Protein AF-A0A6P2RAQ9-F1 (afdb_monomer)

pLDDT: mean 83.26, std 13.33, range [35.56, 97.94]

Nearest PDB structures (foldseek):
  2dg8-assembly1_D  TM=6.621E-01  e=4.159E-03  Streptomyces coelicolor A3(2)
  1zk8-assembly1_B  TM=6.047E-01  e=2.134E-02  Bacillus cereus ATCC 14579
  3ppb-assembly1_B  TM=6.160E-01  e=4.592E-02  Shewanella loihica PV-4
  6en8-assembly1_E  TM=5.238E-01  e=8.950E-03  Sulfolobus acidocaldarius DSM 639
  3qkx-assembly1_B  TM=5.321E-01  e=1.920E-01  Haemophilus influenzae

InterPro domains:
  IPR001647 DNA-binding HTH domain, TetR-type [PF00440] (2-38)
  IPR001647 DNA-binding HTH domain, TetR-type [PS50977] (1-47)
  IPR009057 Homedomain-like superfamily [SSF46689] (2-60)

Solvent-accessible surface area (backbone atoms only — not comparable to full-atom values): 9852 Å² total; per-residue (Å²): 96,93,89,68,37,62,93,66,58,44,73,68,54,52,23,66,74,70,75,46,54,69,69,64,50,39,71,76,28,83,42,73,52,52,46,52,40,54,54,49,50,55,51,49,49,56,50,50,55,54,49,38,73,64,40,53,70,70,28,47,52,59,56,43,55,49,43,52,44,55,52,45,64,79,44,38,69,64,53,50,48,49,54,53,46,41,74,77,32,67,69,48,34,52,54,40,54,52,47,33,76,75,36,76,82,55,42,66,68,65,82,69,42,54,62,33,47,52,68,33,24,83,50,37,63,61,50,52,50,51,51,54,53,52,46,54,52,44,59,56,47,68,75,75,55,93,58,82,60,52,59,56,54,52,49,54,52,51,45,52,55,49,44,55,52,32,71,75,35,58,56,79,88,124

Structure (mmCIF, N/CA/C/O backbone):
data_AF-A0A6P2RAQ9-F1
#
_entry.id   AF-A0A6P2RAQ9-F1
#
loop_
_atom_site.group_PDB
_atom_site.id
_atom_site.type_symbol
_atom_site.label_atom_id
_atom_sit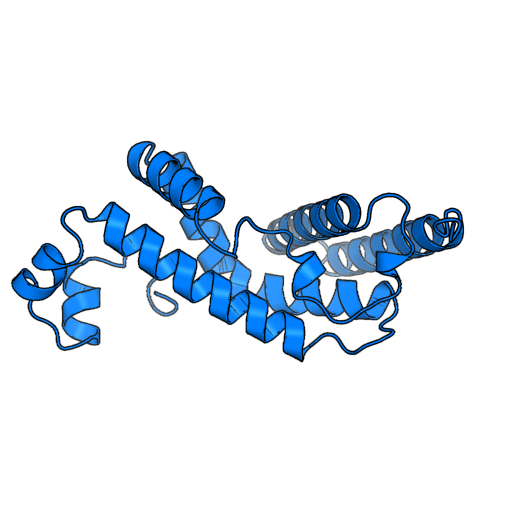e.label_alt_id
_atom_site.label_comp_id
_atom_site.label_asym_id
_atom_site.label_entity_id
_atom_site.label_seq_id
_atom_site.pdbx_PDB_ins_code
_atom_site.Cartn_x
_atom_site.Cartn_y
_atom_site.Cartn_z
_atom_site.occupancy
_atom_site.B_iso_or_equiv
_atom_site.auth_seq_id
_atom_site.auth_comp_id
_atom_site.auth_asym_id
_atom_site.auth_atom_id
_atom_site.pdbx_PDB_model_num
ATOM 1 N N . MET A 1 1 ? -6.590 -7.539 15.291 1.00 54.66 1 MET A N 1
ATOM 2 C CA . MET A 1 1 ? -7.188 -7.274 13.956 1.00 54.66 1 MET A CA 1
ATOM 3 C C . MET A 1 1 ? -6.821 -8.332 12.915 1.00 54.66 1 MET A C 1
ATOM 5 O O . MET A 1 1 ? -7.719 -8.775 12.215 1.00 54.66 1 MET A O 1
ATOM 9 N N . ASN A 1 2 ? -5.558 -8.776 12.822 1.00 52.03 2 ASN A N 1
ATOM 10 C CA . ASN A 1 2 ? -5.115 -9.702 11.762 1.00 52.03 2 ASN A CA 1
ATOM 11 C C . ASN A 1 2 ? -5.756 -11.113 11.807 1.00 52.03 2 ASN A C 1
ATOM 13 O O . ASN A 1 2 ? -5.793 -11.792 10.791 1.00 52.03 2 ASN A O 1
ATOM 17 N N . GLU A 1 3 ? -6.278 -11.554 12.960 1.00 56.62 3 GLU A N 1
ATOM 18 C CA . GLU A 1 3 ? -6.818 -12.918 13.143 1.00 56.62 3 GLU A CA 1
ATOM 19 C C . GLU A 1 3 ? -8.322 -13.067 12.852 1.00 56.62 3 GLU A C 1
ATOM 21 O O . GLU A 1 3 ? -8.770 -14.155 12.501 1.00 56.62 3 GLU A O 1
ATOM 26 N N . ILE A 1 4 ? -9.117 -11.999 12.997 1.00 55.56 4 ILE A N 1
ATOM 27 C CA . ILE A 1 4 ? -10.591 -12.057 12.878 1.00 55.56 4 ILE A CA 1
ATOM 28 C C . ILE A 1 4 ? -11.169 -11.102 11.824 1.00 55.56 4 ILE A C 1
ATOM 30 O O . ILE A 1 4 ? -12.359 -11.186 11.520 1.00 55.56 4 ILE A O 1
ATOM 34 N N . GLY A 1 5 ? -10.342 -10.221 11.253 1.00 59.41 5 GLY A N 1
ATOM 35 C CA . GLY A 1 5 ? -10.775 -9.152 10.354 1.00 59.41 5 GLY A CA 1
ATOM 36 C C . GLY A 1 5 ? -11.297 -7.918 11.103 1.00 59.41 5 GLY A C 1
ATOM 37 O O . GLY A 1 5 ? -11.803 -7.996 12.226 1.00 59.41 5 GLY A O 1
ATOM 38 N N . LEU A 1 6 ? -11.182 -6.749 10.479 1.00 62.31 6 LEU A N 1
ATOM 39 C CA . LEU A 1 6 ? -11.721 -5.472 10.946 1.00 62.31 6 LEU A CA 1
ATOM 40 C C . LEU A 1 6 ? -13.240 -5.545 11.153 1.00 62.31 6 LEU A C 1
ATOM 42 O O . LEU A 1 6 ? -13.740 -5.042 12.156 1.00 62.31 6 LEU A O 1
ATOM 46 N N . ALA A 1 7 ? -13.970 -6.218 10.255 1.00 59.62 7 ALA A N 1
ATOM 47 C CA . ALA A 1 7 ? -15.431 -6.328 10.342 1.00 59.62 7 ALA A CA 1
ATOM 48 C C . ALA A 1 7 ? -15.909 -7.065 11.607 1.00 59.62 7 ALA A C 1
ATOM 50 O O . ALA A 1 7 ? -17.011 -6.810 12.093 1.00 59.62 7 ALA A O 1
ATOM 51 N N . ARG A 1 8 ? -15.080 -7.966 12.149 1.00 57.59 8 ARG A N 1
ATOM 52 C CA . ARG A 1 8 ? -15.361 -8.704 13.388 1.00 57.59 8 ARG A CA 1
ATOM 53 C C . ARG A 1 8 ? -14.632 -8.139 14.599 1.00 57.59 8 ARG A C 1
ATOM 55 O O . ARG A 1 8 ? -14.823 -8.659 15.682 1.00 57.59 8 ARG A O 1
ATOM 62 N N . THR A 1 9 ? -13.811 -7.101 14.442 1.00 64.44 9 THR A N 1
ATOM 63 C CA . THR A 1 9 ? -13.091 -6.497 15.565 1.00 64.44 9 THR A CA 1
ATOM 64 C C . THR A 1 9 ? -14.004 -5.491 16.279 1.00 64.44 9 THR A C 1
ATOM 66 O O . THR A 1 9 ? -14.251 -4.386 15.790 1.00 64.44 9 THR A O 1
ATOM 69 N N . SER A 1 10 ? -14.517 -5.853 17.455 1.00 65.56 10 SER A N 1
ATOM 70 C CA . SER A 1 10 ? -15.245 -4.942 18.346 1.00 65.56 10 SER A CA 1
ATOM 71 C C . SER A 1 10 ? -14.328 -4.296 19.392 1.00 65.56 10 SER A C 1
ATOM 73 O O . SER A 1 10 ? -13.290 -4.842 19.759 1.00 65.56 10 SER A O 1
ATOM 75 N N . ILE A 1 11 ? -14.745 -3.146 19.944 1.00 65.25 11 ILE A N 1
ATOM 76 C CA . ILE A 1 11 ? -14.074 -2.516 21.101 1.00 65.25 11 ILE A CA 1
ATOM 77 C C . ILE A 1 11 ? -13.924 -3.518 22.251 1.00 65.25 11 ILE A C 1
ATOM 79 O O . ILE A 1 11 ? -12.904 -3.540 22.927 1.00 65.25 11 ILE A O 1
ATOM 83 N N . THR A 1 12 ? -14.939 -4.353 22.473 1.00 62.91 12 THR A N 1
ATOM 84 C CA . THR A 1 12 ? -14.932 -5.358 23.537 1.00 62.91 12 THR A CA 1
ATOM 85 C C . THR A 1 12 ? -13.829 -6.393 23.322 1.00 62.91 12 THR A C 1
ATOM 87 O O . THR A 1 12 ? -13.121 -6.717 24.269 1.00 62.91 12 THR A O 1
ATOM 90 N N . GLU A 1 13 ? -13.630 -6.874 22.094 1.00 67.62 13 GLU A N 1
ATOM 91 C CA . GLU A 1 13 ? -12.538 -7.809 21.784 1.00 67.62 13 GLU A CA 1
ATOM 92 C C . GLU A 1 13 ? -11.165 -7.149 21.888 1.00 67.62 13 GLU A C 1
ATOM 94 O O . GLU A 1 13 ? -10.257 -7.759 22.447 1.00 67.62 13 GLU A O 1
ATOM 99 N N . ILE A 1 14 ? -11.024 -5.896 21.436 1.00 68.81 14 ILE A N 1
ATOM 100 C CA . ILE A 1 14 ? -9.778 -5.129 21.594 1.00 68.81 14 ILE A CA 1
ATOM 101 C C . ILE A 1 14 ? -9.428 -4.993 23.082 1.00 68.81 14 ILE A C 1
ATOM 103 O O . ILE A 1 14 ? -8.312 -5.314 23.479 1.00 68.81 14 ILE A O 1
ATOM 107 N N . CYS A 1 15 ? -10.384 -4.579 23.918 1.00 65.69 15 CYS A N 1
ATOM 108 C CA . CYS A 1 15 ? -10.201 -4.460 25.367 1.00 65.69 15 CYS A CA 1
ATOM 109 C C . CYS A 1 15 ? -9.809 -5.795 26.013 1.00 65.69 15 CYS A C 1
ATOM 111 O O . CYS A 1 15 ? -8.876 -5.842 26.813 1.00 65.69 15 CYS A O 1
ATOM 113 N N . ASN A 1 16 ? -10.494 -6.880 25.639 1.00 64.75 16 ASN A N 1
ATOM 114 C CA . ASN A 1 16 ? -10.232 -8.213 26.174 1.00 64.75 16 ASN A CA 1
ATOM 115 C C . ASN A 1 16 ? -8.837 -8.727 25.788 1.00 64.75 16 ASN A C 1
ATOM 117 O O . ASN A 1 16 ? -8.173 -9.335 26.622 1.00 64.75 16 ASN A O 1
ATOM 121 N N . GLN A 1 17 ? -8.375 -8.470 24.559 1.00 67.56 17 GLN A N 1
ATOM 122 C CA . GLN A 1 17 ? -7.022 -8.839 24.127 1.00 67.56 17 GLN A CA 1
ATOM 123 C C . GLN A 1 17 ? -5.941 -7.957 24.764 1.00 67.56 17 GLN A C 1
ATOM 125 O O . GLN A 1 17 ? -4.881 -8.458 25.124 1.00 67.56 17 GLN A O 1
ATOM 130 N N . ALA A 1 18 ? -6.199 -6.658 24.923 1.00 68.50 18 ALA A N 1
ATOM 131 C CA . ALA A 1 18 ? -5.223 -5.698 25.436 1.00 68.50 18 ALA A CA 1
ATOM 132 C C . ALA A 1 18 ? -5.167 -5.620 26.976 1.00 68.50 18 ALA A C 1
ATOM 134 O O . ALA A 1 18 ? -4.336 -4.900 27.522 1.00 68.50 18 ALA A O 1
ATOM 135 N N . GLY A 1 19 ? -6.051 -6.330 27.689 1.00 70.00 19 GLY A N 1
ATOM 136 C CA . GLY A 1 19 ? -6.106 -6.320 29.156 1.00 70.00 19 GLY A CA 1
ATOM 137 C C . GLY A 1 19 ? -6.640 -5.015 29.761 1.00 70.00 19 GLY A C 1
ATOM 138 O O . GLY A 1 19 ? -6.437 -4.761 30.948 1.00 70.00 19 GLY A O 1
ATOM 139 N N . PHE A 1 20 ? -7.330 -4.186 28.972 1.00 73.56 20 PHE A N 1
ATOM 140 C CA . PHE A 1 20 ? -7.913 -2.922 29.428 1.00 73.56 20 PHE A CA 1
ATOM 141 C C . PHE A 1 20 ? -9.408 -3.052 29.713 1.00 73.56 20 PHE A C 1
ATOM 143 O O . PHE A 1 20 ? -10.136 -3.803 29.066 1.00 73.56 20 PHE A O 1
ATOM 150 N N . SER A 1 21 ? -9.904 -2.251 30.660 1.00 74.75 21 SER A N 1
ATOM 151 C CA . SER A 1 21 ? -11.346 -2.094 30.830 1.00 74.75 21 SER A CA 1
ATOM 152 C C . SER A 1 21 ? -11.921 -1.233 29.701 1.00 74.75 21 SER A C 1
ATOM 154 O O . SER A 1 21 ? -11.293 -0.282 29.230 1.00 74.75 21 SER A O 1
ATOM 156 N N . ARG A 1 22 ? -13.170 -1.507 29.308 1.00 70.06 22 ARG A N 1
ATOM 157 C CA . ARG A 1 22 ? -13.893 -0.675 28.332 1.00 70.06 22 ARG A CA 1
ATOM 158 C C . ARG A 1 22 ? -13.972 0.797 28.762 1.00 70.06 22 ARG A C 1
ATOM 160 O O . ARG A 1 22 ? -13.928 1.673 27.909 1.00 70.06 22 ARG A O 1
ATOM 167 N N . GLY A 1 23 ? -14.063 1.066 30.068 1.00 72.12 23 GLY A N 1
ATOM 168 C CA . GLY A 1 23 ? -14.087 2.427 30.614 1.00 72.12 23 GLY A CA 1
ATOM 169 C C . GLY A 1 23 ? -12.757 3.167 30.455 1.00 72.12 23 GLY A C 1
ATOM 170 O O . GLY A 1 23 ? -12.762 4.334 30.081 1.00 72.12 23 GLY A O 1
ATOM 171 N N . ALA A 1 24 ? -11.626 2.484 30.661 1.00 75.06 24 ALA A N 1
ATOM 172 C CA . ALA A 1 24 ? -10.305 3.066 30.425 1.00 75.06 24 ALA A CA 1
ATOM 173 C C . ALA A 1 24 ? -10.111 3.408 28.943 1.00 75.06 24 ALA A C 1
ATOM 175 O O . ALA A 1 24 ? -9.650 4.494 28.603 1.00 75.06 24 ALA A O 1
ATOM 176 N N . LEU A 1 25 ? -10.536 2.513 28.051 1.00 74.44 25 LEU A N 1
ATOM 177 C CA . LEU A 1 25 ? -10.362 2.716 26.620 1.00 74.44 25 LEU A CA 1
ATOM 178 C C . LEU A 1 25 ? -11.259 3.839 26.068 1.00 74.44 25 LEU A C 1
ATOM 180 O O . LEU A 1 25 ? -10.798 4.629 25.254 1.00 74.44 25 LEU A O 1
ATOM 184 N N . LEU A 1 26 ? -12.494 3.975 26.566 1.00 74.62 26 LEU A N 1
ATOM 185 C CA . LEU A 1 26 ? -13.399 5.077 26.198 1.00 74.62 26 LEU A CA 1
ATOM 186 C C . LEU A 1 26 ? -12.970 6.441 26.760 1.00 74.62 26 LEU A C 1
ATOM 188 O O . LEU A 1 26 ? -13.340 7.470 26.202 1.00 74.62 26 LEU A O 1
ATOM 192 N N . HIS A 1 27 ? -12.189 6.466 27.843 1.00 80.75 27 HIS A N 1
ATOM 193 C CA . HIS A 1 27 ? -11.578 7.702 28.332 1.00 80.75 27 HIS A CA 1
ATOM 194 C C . HIS A 1 27 ? -10.497 8.217 27.366 1.00 80.75 27 HIS A C 1
ATOM 196 O O . HIS A 1 27 ? -10.372 9.422 27.171 1.00 80.75 27 HIS A O 1
ATOM 202 N N . HIS A 1 28 ? -9.732 7.314 26.743 1.00 78.62 28 HIS A N 1
ATOM 203 C CA . HIS A 1 28 ? -8.714 7.668 25.746 1.00 78.62 28 HIS A CA 1
ATOM 204 C C . HIS A 1 28 ? -9.291 7.879 24.341 1.00 78.62 28 HIS A C 1
ATOM 206 O O . HIS A 1 28 ? -8.830 8.759 23.620 1.00 78.62 28 HIS A O 1
ATOM 212 N N . PHE A 1 29 ? -10.309 7.101 23.968 1.00 82.69 29 PHE A N 1
ATOM 213 C CA . PHE A 1 29 ? -10.975 7.152 22.669 1.00 82.69 29 PHE A CA 1
ATOM 214 C C . PHE A 1 29 ? -12.478 7.370 22.868 1.00 82.69 29 PHE A C 1
ATOM 216 O O . PHE A 1 29 ? -13.231 6.398 22.996 1.00 82.69 29 PHE A O 1
ATOM 223 N N . PRO A 1 30 ? -12.932 8.636 22.895 1.00 81.12 30 PRO A N 1
ATOM 224 C CA . PRO A 1 30 ? -14.334 8.966 23.137 1.00 81.12 30 PRO A CA 1
ATOM 225 C C . PRO A 1 30 ? -15.276 8.353 22.094 1.00 81.12 30 PRO A C 1
ATOM 227 O O . PRO A 1 30 ? -16.419 8.021 22.417 1.00 81.12 30 PRO A O 1
ATOM 230 N N . HIS A 1 31 ? -14.802 8.176 20.854 1.00 84.88 31 HIS A N 1
ATOM 231 C CA . HIS A 1 31 ? -15.544 7.532 19.779 1.00 84.88 31 HIS A CA 1
ATOM 232 C C . HIS A 1 31 ? -14.889 6.223 19.319 1.00 84.88 31 HIS A C 1
ATOM 234 O O . HIS A 1 31 ? -13.666 6.089 19.261 1.00 84.88 31 HIS A O 1
ATOM 240 N N . LYS A 1 32 ? -15.714 5.252 18.901 1.00 81.62 32 LYS A N 1
ATOM 241 C CA . LYS A 1 32 ? -15.228 3.980 18.337 1.00 81.62 32 LYS A CA 1
ATOM 242 C C . LYS A 1 32 ? -14.316 4.206 17.133 1.00 81.62 32 LYS A C 1
ATOM 244 O O . LYS A 1 32 ? -13.301 3.527 17.007 1.00 81.62 32 LYS A O 1
ATOM 249 N N . ASN A 1 33 ? -14.677 5.146 16.263 1.00 88.06 33 ASN A N 1
ATOM 250 C CA . ASN A 1 33 ? -13.897 5.411 15.061 1.00 88.06 33 ASN A CA 1
ATOM 251 C C . ASN A 1 33 ? -12.551 6.077 15.383 1.00 88.06 33 ASN A C 1
ATOM 253 O O . ASN A 1 33 ? -11.606 5.842 14.643 1.00 88.06 33 ASN A O 1
ATOM 257 N N . ASP A 1 34 ? -12.411 6.779 16.516 1.00 87.94 34 ASP A N 1
ATOM 258 C CA . ASP A 1 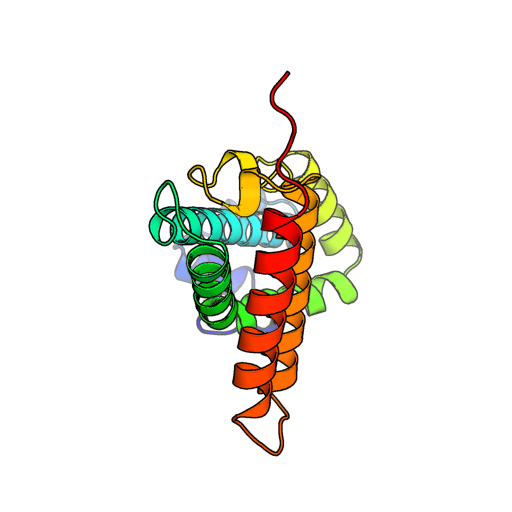34 ? -11.103 7.290 16.961 1.00 87.94 34 ASP A CA 1
ATOM 259 C C . ASP A 1 34 ? -10.145 6.139 17.279 1.00 87.94 34 ASP A C 1
ATOM 261 O O . ASP A 1 34 ? -9.006 6.129 16.816 1.00 87.94 34 ASP A O 1
ATOM 265 N N . LEU A 1 35 ? -10.629 5.122 18.004 1.00 84.94 35 LEU A N 1
ATOM 266 C CA . LEU A 1 35 ? -9.847 3.917 18.286 1.00 84.94 35 LEU A CA 1
ATOM 267 C C . LEU A 1 35 ? -9.469 3.179 16.998 1.00 84.94 35 LEU A C 1
ATOM 269 O O . LEU A 1 35 ? -8.328 2.741 16.855 1.00 84.94 35 LEU A O 1
ATOM 273 N N . LEU A 1 36 ? -10.422 3.003 16.077 1.00 85.06 36 LEU A N 1
ATOM 274 C CA . LEU A 1 36 ? -10.176 2.286 14.823 1.00 85.06 36 LEU A CA 1
ATOM 275 C C . LEU A 1 36 ? -9.149 3.011 13.950 1.00 85.06 36 LEU A C 1
ATOM 277 O O . LEU A 1 36 ? -8.254 2.362 13.414 1.00 85.06 36 LEU A O 1
ATOM 281 N N . VAL A 1 37 ? -9.255 4.338 13.842 1.00 88.75 37 VAL A N 1
ATOM 282 C CA . VAL A 1 37 ? -8.287 5.165 13.113 1.00 88.75 37 VAL A CA 1
ATOM 283 C C . VAL A 1 37 ? -6.914 5.066 13.759 1.00 88.75 37 VAL A C 1
ATOM 285 O O . VAL A 1 37 ? -5.966 4.730 13.060 1.00 88.75 37 VAL A O 1
ATOM 288 N N . ALA A 1 38 ? -6.802 5.268 15.075 1.00 86.25 38 ALA A N 1
ATOM 289 C CA . ALA A 1 38 ? -5.521 5.171 15.775 1.00 86.25 38 ALA A CA 1
ATOM 290 C C . ALA A 1 38 ? -4.876 3.785 15.611 1.00 86.25 38 ALA A C 1
ATOM 292 O O . ALA A 1 38 ? -3.692 3.682 15.309 1.00 86.25 38 ALA A O 1
ATOM 293 N N . SER A 1 39 ? -5.672 2.716 15.719 1.00 84.62 39 SER A N 1
ATOM 294 C CA . SER A 1 39 ? -5.191 1.339 15.540 1.00 84.62 39 SER A CA 1
ATOM 295 C C . SER A 1 39 ? -4.695 1.080 14.115 1.00 84.62 39 SER A C 1
ATOM 297 O O . SER A 1 39 ? -3.694 0.394 13.918 1.00 84.62 39 SER A O 1
ATOM 299 N N . TYR A 1 40 ? -5.397 1.605 13.106 1.00 86.12 40 TYR A N 1
ATOM 300 C CA . TYR A 1 40 ? -5.002 1.430 11.711 1.00 86.12 40 TYR A CA 1
ATOM 301 C C . TYR A 1 40 ? -3.786 2.286 11.341 1.00 86.12 40 TYR A C 1
ATOM 303 O O . TYR A 1 40 ? -2.936 1.828 10.585 1.00 86.12 40 TYR A O 1
ATOM 311 N N . VAL A 1 41 ? -3.682 3.499 11.888 1.00 86.56 41 VAL A N 1
ATOM 312 C CA . VAL A 1 41 ? -2.508 4.377 11.763 1.00 86.56 41 VAL A CA 1
ATOM 313 C C . VAL A 1 41 ? -1.275 3.678 12.337 1.00 86.56 41 VAL A C 1
ATOM 315 O O . VAL A 1 41 ? -0.320 3.487 11.597 1.00 86.56 41 VAL A O 1
ATOM 318 N N . GLU A 1 42 ? -1.333 3.171 13.570 1.00 84.88 42 GLU A N 1
ATOM 319 C CA . GLU A 1 42 ? -0.241 2.391 14.182 1.00 84.88 42 GLU A CA 1
ATOM 320 C C . GLU A 1 42 ? 0.173 1.196 13.301 1.00 84.88 42 GLU A C 1
ATOM 322 O O . GLU A 1 42 ? 1.352 0.947 13.041 1.00 84.88 42 GLU A O 1
ATOM 327 N N . TRP A 1 43 ? -0.808 0.462 12.769 1.00 85.69 43 TRP A N 1
ATOM 328 C CA . TRP A 1 43 ? -0.535 -0.650 11.861 1.00 85.69 43 TRP A CA 1
ATOM 329 C C . TRP A 1 43 ? 0.125 -0.204 10.544 1.00 85.69 43 TRP A C 1
ATOM 331 O O . TRP A 1 43 ? 1.029 -0.882 10.045 1.00 85.69 43 TRP A O 1
ATOM 341 N N . LEU A 1 44 ? -0.295 0.933 9.978 1.00 84.50 44 LEU A N 1
ATOM 342 C CA . LEU A 1 44 ? 0.327 1.522 8.791 1.00 84.50 44 LEU A CA 1
ATOM 343 C C . LEU A 1 44 ? 1.779 1.936 9.055 1.00 84.50 44 LEU A C 1
ATOM 345 O O . LEU A 1 44 ? 2.610 1.756 8.165 1.00 84.50 44 LEU A O 1
ATOM 349 N N . GLU A 1 45 ? 2.102 2.437 10.248 1.00 84.38 45 GLU A N 1
ATOM 350 C CA . GLU A 1 45 ? 3.485 2.755 10.623 1.00 84.38 45 GLU A CA 1
ATOM 351 C C . GLU A 1 45 ? 4.353 1.503 10.670 1.00 84.38 45 GLU A C 1
ATOM 353 O O . GLU A 1 45 ? 5.398 1.456 10.021 1.00 84.38 45 GLU A O 1
ATOM 358 N N . GLY A 1 46 ? 3.881 0.442 11.332 1.00 85.75 46 GLY A N 1
ATOM 359 C CA . GLY A 1 46 ? 4.586 -0.841 11.351 1.00 85.75 46 GLY A CA 1
ATOM 360 C C . GLY A 1 46 ? 4.791 -1.421 9.946 1.00 85.75 46 GLY A C 1
ATOM 361 O O . GLY A 1 46 ? 5.857 -1.964 9.631 1.00 85.75 46 GLY A O 1
ATOM 362 N N . LYS A 1 47 ? 3.800 -1.249 9.062 1.00 86.38 47 LYS A N 1
ATOM 363 C CA . LYS A 1 47 ? 3.906 -1.600 7.640 1.00 86.38 47 LYS A CA 1
ATOM 364 C C . LYS A 1 47 ? 4.967 -0.756 6.929 1.00 86.38 47 LYS A C 1
ATOM 366 O O . LYS A 1 47 ? 5.764 -1.311 6.181 1.00 86.38 47 LYS A O 1
ATOM 371 N N . LEU A 1 48 ? 5.015 0.557 7.149 1.00 85.25 48 LEU A N 1
ATOM 372 C CA . LEU A 1 48 ? 6.035 1.423 6.552 1.00 85.25 48 LEU A CA 1
ATOM 373 C C . LEU A 1 48 ? 7.442 1.047 7.035 1.00 85.25 48 LEU A C 1
ATOM 375 O O . LEU A 1 48 ? 8.337 0.888 6.209 1.00 85.25 48 LEU A O 1
ATOM 379 N N . THR A 1 49 ? 7.622 0.807 8.336 1.00 87.06 49 THR A N 1
ATOM 380 C CA . THR A 1 49 ? 8.892 0.326 8.904 1.00 87.06 49 THR A CA 1
ATOM 381 C C . THR A 1 49 ? 9.334 -0.994 8.284 1.00 87.06 49 THR A C 1
ATOM 383 O O . THR A 1 49 ? 10.495 -1.143 7.902 1.00 87.06 49 THR A O 1
ATOM 386 N N . SER A 1 50 ? 8.405 -1.933 8.108 1.00 88.88 50 SER A N 1
ATOM 387 C CA . SER A 1 50 ? 8.691 -3.207 7.442 1.00 88.88 50 SER A CA 1
ATOM 388 C C . SER A 1 50 ? 9.131 -3.010 5.987 1.00 88.88 50 SER A C 1
ATOM 390 O O . SER A 1 50 ? 10.034 -3.704 5.520 1.00 88.88 50 SER A O 1
ATOM 392 N N . LEU A 1 51 ? 8.546 -2.043 5.272 1.00 89.62 51 LEU A N 1
ATOM 393 C CA . LEU A 1 51 ? 8.935 -1.717 3.898 1.00 89.62 51 LEU A CA 1
ATOM 394 C C . LEU A 1 51 ? 10.352 -1.157 3.836 1.00 89.62 51 LEU A C 1
ATOM 396 O O . LEU A 1 51 ? 11.158 -1.599 3.019 1.00 89.62 51 LEU A O 1
ATOM 400 N N . GLN A 1 52 ? 10.649 -0.198 4.717 1.00 87.62 52 GLN A N 1
ATOM 401 C CA . GLN A 1 52 ? 11.957 0.448 4.813 1.00 87.62 52 GLN A CA 1
ATOM 402 C C . GLN A 1 52 ? 13.067 -0.575 5.067 1.00 87.62 52 GLN A C 1
ATOM 404 O O . GLN A 1 52 ? 14.156 -0.434 4.531 1.00 87.62 52 GLN A O 1
ATOM 409 N N . GLN A 1 53 ? 12.791 -1.619 5.851 1.00 89.81 53 GLN A N 1
ATOM 410 C CA . GLN A 1 53 ? 13.750 -2.692 6.131 1.00 89.81 53 GLN A CA 1
ATOM 411 C C . GLN A 1 53 ? 13.971 -3.645 4.946 1.00 89.81 53 GLN A C 1
ATOM 413 O O . GLN A 1 53 ? 15.005 -4.308 4.883 1.00 89.81 53 GLN A O 1
ATOM 418 N N . ARG A 1 54 ? 13.012 -3.738 4.015 1.00 91.50 54 ARG A N 1
ATOM 419 C CA . ARG A 1 54 ? 13.101 -4.596 2.819 1.00 91.50 54 ARG A CA 1
ATOM 420 C C . ARG A 1 54 ? 13.830 -3.928 1.660 1.00 91.50 54 ARG A C 1
ATOM 422 O O . ARG A 1 54 ? 14.356 -4.625 0.798 1.00 91.50 54 ARG A O 1
ATOM 429 N N . ILE A 1 55 ? 13.825 -2.601 1.620 1.00 91.62 55 ILE A N 1
ATOM 430 C CA . ILE A 1 55 ? 14.467 -1.812 0.573 1.00 91.62 55 ILE A CA 1
ATOM 431 C C . ILE A 1 55 ? 15.844 -1.392 1.080 1.00 91.62 55 ILE A C 1
ATOM 433 O O . ILE A 1 55 ? 15.968 -0.852 2.172 1.00 91.62 55 ILE A O 1
ATOM 437 N N . HIS A 1 56 ? 16.892 -1.634 0.298 1.00 89.44 56 HIS A N 1
ATOM 438 C CA . HIS A 1 56 ? 18.231 -1.133 0.605 1.00 89.44 56 HIS A CA 1
ATOM 439 C C . HIS A 1 56 ? 18.536 0.141 -0.189 1.00 89.44 56 HIS A C 1
ATOM 441 O O . HIS A 1 56 ? 17.877 0.457 -1.181 1.00 89.44 56 HIS A O 1
ATOM 447 N N . SER A 1 57 ? 19.570 0.873 0.229 1.00 88.56 57 SER A N 1
ATOM 448 C CA . SER A 1 57 ? 20.060 2.016 -0.541 1.00 88.56 57 SER A CA 1
ATOM 449 C C . SER A 1 57 ? 20.545 1.580 -1.927 1.00 88.56 57 SER A C 1
ATOM 451 O O . SER A 1 57 ? 21.082 0.486 -2.101 1.00 88.56 57 SER A O 1
ATOM 453 N N . ALA A 1 58 ? 20.348 2.444 -2.918 1.00 87.50 58 ALA A N 1
ATOM 454 C CA . ALA A 1 58 ? 20.614 2.196 -4.330 1.00 87.50 58 ALA A CA 1
ATOM 455 C C . ALA A 1 58 ? 19.858 0.993 -4.928 1.00 87.50 58 ALA A C 1
ATOM 457 O O . ALA A 1 58 ? 20.272 0.477 -5.964 1.00 87.50 58 ALA A O 1
ATOM 458 N N . ALA A 1 59 ? 18.742 0.566 -4.321 1.00 93.19 59 ALA A N 1
ATOM 459 C CA . ALA A 1 59 ? 17.867 -0.433 -4.927 1.00 93.19 59 ALA A CA 1
ATOM 460 C C . ALA A 1 59 ? 17.433 -0.004 -6.339 1.00 93.19 59 ALA A C 1
ATOM 462 O O . ALA A 1 59 ? 17.102 1.162 -6.602 1.00 93.19 59 ALA A O 1
ATOM 463 N N . SER A 1 60 ? 17.444 -0.960 -7.258 1.00 94.94 60 SER A N 1
ATOM 464 C CA . SER A 1 60 ? 16.870 -0.829 -8.591 1.00 94.94 60 SER A CA 1
ATOM 465 C C . SER A 1 60 ? 15.352 -0.647 -8.519 1.00 94.94 60 SER A C 1
ATOM 467 O O . SER A 1 60 ? 14.705 -0.990 -7.526 1.00 94.94 60 SER A O 1
ATOM 469 N N . VAL A 1 61 ? 14.756 -0.158 -9.612 1.00 94.75 61 VAL A N 1
ATOM 470 C CA . VAL A 1 61 ? 13.290 -0.068 -9.747 1.00 94.75 61 VAL A CA 1
ATOM 471 C C . VAL A 1 61 ? 12.637 -1.427 -9.471 1.00 94.75 61 VAL A C 1
ATOM 473 O O . VAL A 1 61 ? 11.645 -1.502 -8.751 1.00 94.75 61 VAL A O 1
ATOM 476 N N . ARG A 1 62 ? 13.214 -2.517 -9.995 1.00 96.19 62 ARG A N 1
ATOM 477 C CA . ARG A 1 62 ? 12.707 -3.879 -9.784 1.00 96.19 62 ARG A CA 1
ATOM 478 C C . ARG A 1 62 ? 12.733 -4.289 -8.313 1.00 96.19 62 ARG A C 1
ATOM 480 O O . ARG A 1 62 ? 11.743 -4.837 -7.839 1.00 96.19 62 ARG A O 1
ATOM 487 N N . GLU A 1 63 ? 13.837 -4.048 -7.613 1.00 95.62 63 GLU A N 1
ATOM 488 C CA . GLU A 1 63 ? 13.993 -4.428 -6.202 1.00 95.62 63 GLU A CA 1
ATOM 489 C C . GLU A 1 63 ? 12.997 -3.686 -5.306 1.00 95.62 63 GLU A C 1
ATOM 491 O O . GLU A 1 63 ? 12.305 -4.323 -4.510 1.00 95.62 63 GLU A O 1
ATOM 496 N N . GLU A 1 64 ? 12.842 -2.369 -5.485 1.00 94.75 64 GLU A N 1
ATOM 497 C CA . GLU A 1 64 ? 11.851 -1.597 -4.727 1.00 94.75 64 GLU A CA 1
ATOM 498 C C . GLU A 1 64 ? 10.424 -2.079 -5.032 1.00 94.75 64 GLU A C 1
ATOM 500 O O . GLU A 1 64 ? 9.665 -2.405 -4.118 1.00 94.75 64 GLU A O 1
ATOM 505 N N . VAL A 1 65 ? 10.047 -2.187 -6.309 1.00 95.56 65 VAL A N 1
ATOM 506 C CA . VAL A 1 65 ? 8.686 -2.584 -6.710 1.00 95.56 65 VAL A CA 1
ATOM 507 C C . VAL A 1 65 ? 8.356 -4.018 -6.261 1.00 95.56 65 VAL A C 1
ATOM 509 O O . VAL A 1 65 ? 7.219 -4.295 -5.869 1.00 95.56 65 VAL A O 1
ATOM 512 N N . ALA A 1 66 ? 9.339 -4.923 -6.232 1.00 96.56 66 ALA A N 1
ATOM 513 C CA . ALA A 1 66 ? 9.185 -6.263 -5.663 1.00 96.56 66 ALA A CA 1
ATOM 514 C C . ALA A 1 66 ? 8.964 -6.231 -4.143 1.00 96.56 66 ALA A C 1
ATOM 516 O O . ALA A 1 66 ? 8.070 -6.921 -3.648 1.00 96.56 66 ALA A O 1
ATOM 517 N N . ALA A 1 67 ? 9.705 -5.397 -3.403 1.00 95.00 67 ALA A N 1
ATOM 518 C CA . ALA A 1 67 ? 9.487 -5.212 -1.968 1.00 95.00 67 ALA A CA 1
ATOM 519 C C . ALA A 1 67 ? 8.069 -4.691 -1.674 1.00 95.00 67 ALA A C 1
ATOM 521 O O . ALA A 1 67 ? 7.382 -5.221 -0.794 1.00 95.00 67 ALA A O 1
ATOM 522 N N . TRP A 1 68 ? 7.590 -3.725 -2.468 1.00 94.25 68 TRP A N 1
ATOM 523 C CA . TRP A 1 68 ? 6.208 -3.249 -2.403 1.00 94.25 68 TRP A CA 1
ATOM 524 C C . TRP A 1 68 ? 5.191 -4.361 -2.682 1.00 94.25 68 TRP A C 1
ATOM 526 O O . TRP A 1 68 ? 4.180 -4.433 -1.982 1.00 94.25 68 TRP A O 1
ATOM 536 N N . ARG A 1 69 ? 5.436 -5.236 -3.671 1.00 95.38 69 ARG A N 1
ATOM 537 C CA . ARG A 1 69 ? 4.525 -6.344 -4.008 1.00 95.38 69 ARG A CA 1
ATOM 538 C C . ARG A 1 69 ? 4.392 -7.328 -2.856 1.00 95.38 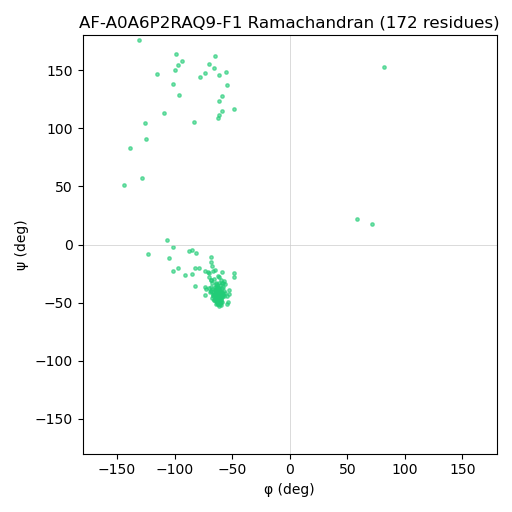69 ARG A C 1
ATOM 540 O O . ARG A 1 69 ? 3.268 -7.610 -2.448 1.00 95.38 69 ARG A O 1
ATOM 547 N N . ILE A 1 70 ? 5.516 -7.784 -2.306 1.00 94.94 70 ILE A N 1
ATOM 548 C CA . ILE A 1 70 ? 5.527 -8.746 -1.197 1.00 94.94 70 ILE A CA 1
ATOM 549 C C . ILE A 1 70 ? 4.785 -8.163 0.007 1.00 94.94 70 ILE A C 1
ATOM 551 O O . ILE A 1 70 ? 3.860 -8.779 0.533 1.00 94.94 70 ILE A O 1
ATOM 555 N N . GLN A 1 71 ? 5.121 -6.931 0.397 1.00 92.19 71 GLN A N 1
ATOM 556 C CA . GLN A 1 71 ? 4.444 -6.279 1.512 1.00 92.19 71 GLN A CA 1
ATOM 557 C C . GLN A 1 71 ? 2.945 -6.084 1.254 1.00 92.19 71 GLN A C 1
ATOM 559 O O . GLN A 1 71 ? 2.127 -6.235 2.166 1.00 92.19 71 GLN A O 1
ATOM 564 N N . MET A 1 72 ? 2.556 -5.694 0.036 1.00 91.62 72 MET A N 1
ATOM 565 C CA . MET A 1 72 ? 1.145 -5.497 -0.281 1.00 91.62 72 MET A CA 1
ATOM 566 C C . MET A 1 72 ? 0.382 -6.815 -0.174 1.00 91.62 72 MET A C 1
ATOM 568 O O . MET A 1 72 ? -0.689 -6.806 0.415 1.00 91.62 72 MET A O 1
ATOM 572 N N . GLN A 1 73 ? 0.943 -7.928 -0.654 1.00 92.56 73 GLN A N 1
ATOM 573 C CA . GLN A 1 73 ? 0.341 -9.260 -0.532 1.00 92.56 73 GLN A CA 1
ATOM 574 C C . GLN A 1 73 ? 0.160 -9.680 0.934 1.00 92.56 73 GLN A C 1
ATOM 576 O O . GLN A 1 73 ? -0.926 -10.116 1.311 1.00 92.56 73 GLN A O 1
ATOM 581 N N . GLU A 1 74 ? 1.171 -9.469 1.784 1.00 91.38 74 GLU A N 1
ATOM 582 C CA . GLU A 1 74 ? 1.105 -9.769 3.226 1.00 91.38 74 GLU A CA 1
ATOM 583 C C . GLU A 1 74 ? 0.028 -8.958 3.960 1.00 91.38 74 GLU A C 1
ATOM 585 O O . GLU A 1 74 ? -0.578 -9.426 4.921 1.00 91.38 74 GLU A O 1
ATOM 590 N N . THR A 1 75 ? -0.217 -7.728 3.505 1.00 89.12 75 THR A N 1
ATOM 591 C CA . THR A 1 75 ? -1.097 -6.760 4.179 1.00 89.12 75 THR A CA 1
ATOM 592 C C . THR A 1 75 ? -2.435 -6.551 3.470 1.00 89.12 75 THR A C 1
ATOM 594 O O . THR A 1 75 ? -3.235 -5.702 3.883 1.00 89.12 75 THR A O 1
ATOM 597 N N . PHE A 1 76 ? -2.688 -7.300 2.393 1.00 90.12 76 PHE A N 1
ATOM 598 C CA . PHE A 1 76 ? -3.788 -7.034 1.476 1.00 90.12 76 PHE A CA 1
ATOM 599 C C . PHE A 1 76 ? -5.142 -7.193 2.161 1.00 90.12 76 PHE A C 1
ATOM 601 O O . PHE A 1 76 ? -5.938 -6.261 2.124 1.00 90.12 76 PHE A O 1
ATOM 608 N N . SER A 1 77 ? -5.386 -8.320 2.834 1.00 86.38 77 SER A N 1
ATOM 609 C CA . SER A 1 77 ? -6.666 -8.615 3.496 1.00 86.38 77 SER A CA 1
ATOM 610 C C . SER A 1 77 ? -7.089 -7.507 4.464 1.00 86.38 77 SER A C 1
ATOM 612 O O . SER A 1 77 ? -8.193 -6.979 4.349 1.00 86.38 77 SER A O 1
ATOM 614 N N . MET A 1 78 ? -6.186 -7.076 5.351 1.00 85.94 78 MET A N 1
ATOM 615 C CA . MET A 1 78 ? -6.468 -5.991 6.293 1.00 85.94 78 MET A CA 1
ATOM 616 C C . MET A 1 78 ? -6.729 -4.661 5.574 1.00 85.94 78 MET A C 1
ATOM 618 O O . MET A 1 78 ? -7.697 -3.969 5.891 1.00 85.94 78 MET A O 1
ATOM 622 N N . THR A 1 79 ? -5.900 -4.321 4.580 1.00 87.50 79 THR A N 1
ATOM 623 C CA . THR A 1 79 ? -6.073 -3.094 3.783 1.00 87.50 79 THR A CA 1
ATOM 624 C C . THR A 1 79 ? -7.436 -3.079 3.083 1.00 87.50 79 THR A C 1
ATOM 626 O O . THR A 1 79 ? -8.108 -2.049 3.038 1.00 87.50 79 THR A O 1
ATOM 629 N N . GLN A 1 80 ? -7.865 -4.229 2.555 1.00 88.94 80 GLN A N 1
ATOM 630 C CA . GLN A 1 80 ? -9.136 -4.376 1.855 1.00 88.94 80 GLN A CA 1
ATOM 631 C C . GLN A 1 80 ? -10.337 -4.165 2.760 1.00 88.94 80 GLN A C 1
ATOM 633 O O . GLN A 1 80 ? -11.244 -3.402 2.422 1.00 88.94 80 GLN A O 1
ATOM 638 N N . GLU A 1 81 ? -10.335 -4.801 3.927 1.00 88.31 81 GLU A N 1
ATOM 639 C CA . GLU A 1 81 ? -11.414 -4.618 4.890 1.00 88.31 81 GLU A CA 1
ATOM 640 C C . GLU A 1 81 ? -11.506 -3.168 5.370 1.00 88.31 81 GLU A C 1
ATOM 642 O O . GLU A 1 81 ? -12.608 -2.637 5.513 1.00 88.31 81 GLU A O 1
ATOM 647 N N . PHE A 1 82 ? -10.367 -2.495 5.552 1.00 88.69 82 PHE A N 1
ATOM 648 C CA . PHE A 1 82 ? -10.358 -1.087 5.936 1.00 88.69 82 PHE A CA 1
ATOM 649 C C . PHE A 1 82 ? -10.906 -0.176 4.840 1.00 88.69 82 PHE A C 1
ATOM 651 O O . PHE A 1 82 ? -11.738 0.681 5.123 1.00 88.69 82 PHE A O 1
ATOM 658 N N . TYR A 1 83 ? -10.538 -0.385 3.574 1.00 89.81 83 TYR A N 1
ATOM 659 C CA . TYR A 1 83 ? -11.134 0.374 2.470 1.00 89.81 83 TYR A CA 1
ATOM 660 C C . TYR A 1 83 ? -12.632 0.142 2.332 1.00 89.81 83 TYR A C 1
ATOM 662 O O . TYR A 1 83 ? -13.377 1.084 2.051 1.00 89.81 83 TYR A O 1
ATOM 670 N N . TRP A 1 84 ? -13.091 -1.086 2.570 1.00 90.44 84 TRP A N 1
ATOM 671 C CA . TRP A 1 84 ? -14.517 -1.365 2.636 1.00 90.44 84 TRP A CA 1
ATOM 672 C C . TRP A 1 84 ? -15.192 -0.607 3.787 1.00 90.44 84 TRP A C 1
ATOM 674 O O . TRP A 1 84 ? -16.258 -0.028 3.585 1.00 90.44 84 TRP A O 1
ATOM 684 N N . ALA A 1 85 ? -14.572 -0.541 4.968 1.00 90.38 85 ALA A N 1
ATOM 685 C CA . ALA A 1 85 ? -15.092 0.233 6.093 1.00 90.38 85 ALA A CA 1
ATOM 686 C C . ALA A 1 85 ? -15.156 1.737 5.774 1.00 90.38 85 ALA A C 1
ATOM 688 O O . ALA A 1 85 ? -16.221 2.333 5.910 1.00 90.38 85 ALA A O 1
ATOM 689 N N . LEU A 1 86 ? -14.077 2.328 5.244 1.00 91.25 86 LEU A N 1
ATOM 690 C CA . LEU A 1 86 ? -14.046 3.738 4.824 1.00 91.25 86 LEU A CA 1
ATOM 691 C C . LEU A 1 86 ? -15.112 4.067 3.771 1.00 91.25 86 LEU A C 1
ATOM 693 O O . LEU A 1 86 ? -15.624 5.182 3.722 1.00 91.25 86 LEU A O 1
ATOM 697 N N . ARG A 1 87 ? -15.439 3.116 2.889 1.00 92.94 87 ARG A N 1
ATOM 698 C CA . ARG A 1 87 ? -16.490 3.303 1.881 1.00 92.94 87 ARG A CA 1
ATOM 699 C C . ARG A 1 87 ? -17.885 3.395 2.506 1.00 92.94 87 ARG A C 1
ATOM 701 O O . ARG A 1 87 ? -18.734 4.079 1.941 1.00 92.94 87 ARG A O 1
ATOM 708 N N . ASN A 1 88 ? -18.131 2.680 3.604 1.00 92.38 88 ASN A N 1
ATOM 709 C CA . ASN A 1 88 ? -19.464 2.512 4.190 1.00 92.38 88 ASN A CA 1
ATOM 710 C C . ASN A 1 88 ? -19.701 3.343 5.463 1.00 92.38 88 ASN A C 1
ATOM 712 O O . ASN A 1 88 ? -20.844 3.447 5.898 1.00 92.38 88 ASN A O 1
ATOM 716 N N . ASP A 1 89 ? -18.657 3.927 6.049 1.00 92.94 89 ASP A N 1
ATOM 717 C CA . ASP A 1 89 ? -18.730 4.776 7.240 1.00 92.94 89 ASP A CA 1
ATOM 718 C C . ASP A 1 89 ? -18.053 6.126 6.950 1.00 92.94 89 ASP A C 1
ATOM 720 O O . ASP A 1 89 ? -16.827 6.231 6.852 1.00 92.94 89 ASP A O 1
ATOM 724 N N . GLU A 1 90 ? -18.873 7.163 6.760 1.00 95.62 90 GLU A N 1
ATOM 725 C CA . GLU A 1 90 ? -18.400 8.509 6.432 1.00 95.62 90 GLU A CA 1
ATOM 726 C C . GLU A 1 90 ? -17.636 9.168 7.588 1.00 95.62 90 GLU A C 1
ATOM 728 O O . GLU A 1 90 ? -16.608 9.793 7.331 1.00 95.62 90 GLU A O 1
ATOM 733 N N . ASP A 1 91 ? -18.071 8.970 8.838 1.00 93.94 91 ASP A N 1
ATOM 734 C CA . ASP A 1 91 ? -17.385 9.501 10.025 1.00 93.94 91 ASP A CA 1
ATOM 735 C C . ASP A 1 91 ? -16.004 8.849 10.180 1.00 93.94 91 ASP A C 1
ATOM 737 O O . ASP A 1 91 ? -15.010 9.540 10.409 1.00 93.94 91 ASP A O 1
ATOM 741 N N . LEU A 1 92 ? -15.902 7.530 9.966 1.00 91.62 92 LEU A N 1
ATOM 742 C CA . LEU A 1 92 ? -14.610 6.839 9.943 1.00 91.62 92 LEU A CA 1
ATOM 743 C C . LEU A 1 92 ? -13.690 7.410 8.858 1.00 91.62 92 LEU A C 1
ATOM 745 O O . LEU A 1 92 ? -12.505 7.639 9.105 1.00 91.62 92 LEU A O 1
ATOM 749 N N . ARG A 1 93 ? -14.231 7.643 7.657 1.00 94.00 93 ARG A N 1
ATOM 750 C CA . ARG A 1 93 ? -13.474 8.186 6.526 1.00 94.00 93 ARG A CA 1
ATOM 751 C C . ARG A 1 93 ? -12.974 9.599 6.786 1.00 94.00 93 ARG A C 1
ATOM 753 O O . ARG A 1 93 ? -11.819 9.888 6.481 1.00 94.00 93 ARG A O 1
ATOM 760 N N . GLU A 1 94 ? -13.810 10.464 7.345 1.00 94.62 94 GLU A N 1
ATOM 761 C CA . GLU A 1 94 ? -13.424 11.831 7.686 1.00 94.62 94 GLU A CA 1
ATOM 762 C C . GLU A 1 94 ? -12.323 11.845 8.750 1.00 94.62 94 GLU A C 1
ATOM 764 O O . GLU A 1 94 ? -11.270 12.447 8.531 1.00 94.62 94 GLU A O 1
ATOM 769 N N . ARG A 1 95 ? -12.497 11.095 9.847 1.00 93.12 95 ARG A N 1
ATOM 770 C CA . ARG A 1 95 ? -11.478 10.976 10.903 1.00 93.12 95 ARG A CA 1
ATOM 771 C C . ARG A 1 95 ? -10.160 10.418 10.375 1.00 93.12 95 ARG A C 1
ATOM 773 O O . ARG A 1 95 ? -9.100 10.919 10.741 1.00 93.12 95 ARG A O 1
ATOM 780 N N . PHE A 1 96 ? -10.206 9.415 9.496 1.00 91.19 96 PHE A N 1
ATOM 781 C CA . PHE A 1 96 ? -9.000 8.860 8.880 1.00 91.19 96 PHE A CA 1
ATOM 782 C C . PHE A 1 96 ? -8.291 9.876 7.975 1.00 91.19 96 PHE A C 1
ATOM 784 O O . PHE A 1 96 ? -7.071 10.004 8.041 1.00 91.19 96 PHE A O 1
ATOM 791 N N . ASN A 1 97 ? -9.036 10.641 7.171 1.00 90.38 97 ASN A N 1
ATOM 792 C CA . ASN A 1 97 ? -8.460 11.697 6.337 1.00 90.38 97 ASN A CA 1
ATOM 793 C C . ASN A 1 97 ? -7.806 12.800 7.181 1.00 90.38 97 ASN A C 1
ATOM 795 O O . ASN A 1 97 ? -6.718 13.260 6.842 1.00 90.38 97 ASN A O 1
ATOM 799 N N . VAL A 1 98 ? -8.431 13.194 8.296 1.00 89.62 98 VAL A N 1
ATOM 800 C CA . VAL A 1 98 ? -7.828 14.133 9.255 1.00 89.62 98 VAL A CA 1
ATOM 801 C C . VAL A 1 98 ? -6.541 13.550 9.834 1.00 89.62 98 VAL A C 1
ATOM 803 O O . VAL A 1 98 ? -5.516 14.229 9.824 1.00 89.62 98 VAL A O 1
ATOM 806 N N . ALA A 1 99 ? -6.563 12.286 10.266 1.00 86.81 99 ALA A N 1
ATOM 807 C CA . ALA A 1 99 ? -5.380 11.619 10.797 1.00 86.81 99 ALA A CA 1
ATOM 808 C C . ALA A 1 99 ? -4.231 11.596 9.778 1.00 86.81 99 ALA A C 1
ATOM 810 O O . ALA A 1 99 ? -3.107 11.925 10.148 1.00 86.81 99 ALA A O 1
ATOM 811 N N . LEU A 1 100 ? -4.507 11.309 8.499 1.00 80.25 100 LEU A N 1
ATOM 812 C CA . LEU A 1 100 ? -3.504 11.375 7.430 1.00 80.25 100 LEU A CA 1
ATOM 813 C C . LEU A 1 100 ? -2.861 12.763 7.328 1.00 80.25 100 LEU A C 1
ATOM 815 O O . LEU A 1 100 ? -1.646 12.848 7.234 1.00 80.25 100 LEU A O 1
ATOM 819 N N . LEU A 1 101 ? -3.634 13.850 7.397 1.00 76.50 101 LEU A N 1
ATOM 820 C CA . LEU A 1 101 ? -3.080 15.210 7.325 1.00 76.50 101 LEU A CA 1
ATOM 821 C C . LEU A 1 101 ? -2.178 15.561 8.518 1.00 76.50 101 LEU A C 1
ATOM 823 O O . LEU A 1 101 ? -1.282 16.392 8.388 1.00 76.50 101 LEU A O 1
ATOM 827 N N . THR A 1 102 ? -2.438 14.967 9.682 1.00 69.75 102 THR A N 1
ATOM 828 C CA . THR A 1 102 ? -1.728 15.282 10.930 1.00 69.75 102 THR A CA 1
ATOM 829 C C . THR A 1 102 ? -0.575 14.333 11.256 1.00 69.75 102 THR A C 1
ATOM 831 O O . THR A 1 102 ? 0.294 14.696 12.045 1.00 69.75 102 THR A O 1
ATOM 834 N N . HIS A 1 103 ? -0.561 13.127 10.682 1.00 65.19 103 HIS A N 1
ATOM 835 C CA . HIS A 1 103 ? 0.452 12.107 10.951 1.00 65.19 103 HIS A CA 1
ATOM 836 C C . HIS A 1 103 ? 1.563 12.118 9.899 1.00 65.19 103 HIS A C 1
ATOM 838 O O . HIS A 1 103 ? 1.328 12.409 8.727 1.00 65.19 103 HIS A O 1
ATOM 844 N N . SER A 1 104 ? 2.751 11.653 10.293 1.00 60.41 104 SER A N 1
ATOM 845 C CA . SER A 1 104 ? 3.863 11.290 9.392 1.00 60.41 104 SER A CA 1
ATOM 846 C C . SER A 1 104 ? 3.438 10.383 8.227 1.00 60.41 104 SER A C 1
ATOM 848 O O . SER A 1 104 ? 4.063 10.395 7.178 1.00 60.41 104 SER A O 1
ATOM 850 N N . ILE A 1 105 ? 2.352 9.623 8.380 1.00 58.25 105 ILE A N 1
ATOM 851 C CA . ILE A 1 105 ? 1.827 8.707 7.361 1.00 58.25 105 ILE A CA 1
ATOM 852 C C . ILE A 1 105 ? 1.249 9.444 6.146 1.00 58.25 105 ILE A C 1
ATOM 854 O O . ILE A 1 105 ? 1.280 8.903 5.042 1.00 58.25 105 ILE A O 1
ATOM 858 N N . GLY A 1 106 ? 0.709 10.655 6.324 1.00 53.47 106 GLY A N 1
ATOM 859 C CA . GLY A 1 106 ? 0.348 11.509 5.188 1.00 53.47 106 GLY A CA 1
ATOM 860 C C . GLY A 1 106 ? 1.493 12.392 4.708 1.00 53.47 106 GLY A C 1
ATOM 861 O O . GLY A 1 106 ? 1.347 13.047 3.675 1.00 53.47 106 GLY A O 1
ATOM 862 N N . ALA A 1 107 ? 2.629 12.398 5.415 1.00 56.94 107 ALA A N 1
ATOM 863 C CA . ALA A 1 107 ? 3.868 12.898 4.847 1.00 56.94 107 ALA A CA 1
ATOM 864 C C . ALA A 1 107 ? 4.357 11.928 3.762 1.00 56.94 107 ALA A C 1
ATOM 866 O O . ALA A 1 107 ? 3.994 10.752 3.717 1.00 56.94 107 ALA A O 1
ATOM 867 N N . ASP A 1 108 ? 5.147 12.454 2.833 1.00 59.56 108 ASP A N 1
ATOM 868 C CA . ASP A 1 108 ? 5.596 11.702 1.672 1.00 59.56 108 ASP A CA 1
ATOM 869 C C . ASP A 1 108 ? 6.368 10.444 2.106 1.00 59.56 108 ASP A C 1
ATOM 871 O O . ASP A 1 108 ? 7.454 10.539 2.677 1.00 59.56 108 ASP A O 1
ATOM 875 N N . VAL A 1 109 ? 5.819 9.261 1.804 1.00 58.78 109 VAL A N 1
ATOM 876 C CA . VAL A 1 109 ? 6.456 7.950 2.028 1.00 58.78 109 VAL A CA 1
ATOM 877 C C . VAL A 1 109 ? 7.895 7.928 1.491 1.00 58.78 109 VAL A C 1
ATOM 879 O O . VAL A 1 109 ? 8.741 7.224 2.041 1.00 58.78 109 VAL A O 1
ATOM 882 N N . SER A 1 110 ? 8.202 8.735 0.466 1.00 55.97 110 SER A N 1
ATOM 883 C CA . SER A 1 110 ? 9.554 8.898 -0.076 1.00 55.97 110 SER A CA 1
ATOM 884 C C . SER A 1 110 ? 10.577 9.395 0.953 1.00 55.97 110 SER A C 1
ATOM 886 O O . SER A 1 110 ? 11.722 8.963 0.909 1.00 55.97 110 SER A O 1
ATOM 888 N N . THR A 1 111 ? 10.177 10.229 1.921 1.00 60.22 111 THR A N 1
ATOM 889 C CA . THR A 1 111 ? 11.084 10.769 2.958 1.00 60.22 111 THR A CA 1
ATOM 890 C C . THR A 1 111 ? 11.586 9.710 3.932 1.00 60.22 111 THR A C 1
ATOM 892 O O . THR A 1 111 ? 12.588 9.908 4.617 1.00 60.22 111 THR A O 1
ATOM 895 N N . HIS A 1 112 ? 10.894 8.577 3.983 1.00 66.88 112 HIS A N 1
ATOM 896 C CA . HIS A 1 112 ? 11.180 7.477 4.884 1.00 66.88 112 HIS A CA 1
ATOM 897 C C . HIS A 1 112 ? 11.926 6.335 4.181 1.00 66.88 112 HIS A C 1
ATOM 899 O O . HIS A 1 112 ? 12.624 5.567 4.841 1.00 66.88 112 HIS A O 1
ATOM 905 N N . LEU A 1 113 ? 11.831 6.209 2.859 1.00 76.38 113 LEU A N 1
ATOM 906 C CA . LEU A 1 113 ? 12.514 5.142 2.133 1.00 76.38 113 LEU A CA 1
ATOM 907 C C . LEU A 1 113 ? 14.011 5.453 1.946 1.00 76.38 113 LEU A C 1
ATOM 909 O O . LEU A 1 113 ? 14.377 6.611 1.741 1.00 76.38 113 LEU A O 1
ATOM 913 N N . PRO A 1 114 ? 14.900 4.442 1.999 1.00 82.25 114 PRO A N 1
ATOM 914 C CA . PRO A 1 114 ? 16.289 4.614 1.577 1.00 82.25 114 PRO A CA 1
ATOM 915 C C . PRO A 1 114 ? 16.357 5.131 0.137 1.00 82.25 114 PRO A C 1
ATOM 917 O O . PRO A 1 114 ? 15.507 4.781 -0.674 1.00 82.25 114 PRO A O 1
ATOM 920 N N . GLY A 1 115 ? 17.383 5.918 -0.199 1.00 87.81 115 GLY A N 1
ATOM 921 C CA . GLY A 1 115 ? 17.555 6.414 -1.567 1.00 87.81 115 GLY A CA 1
ATOM 922 C C . GLY A 1 115 ? 17.666 5.262 -2.571 1.00 87.81 115 GLY A C 1
ATOM 923 O O . GLY A 1 115 ? 18.489 4.368 -2.387 1.00 87.81 115 GLY A O 1
ATOM 924 N N .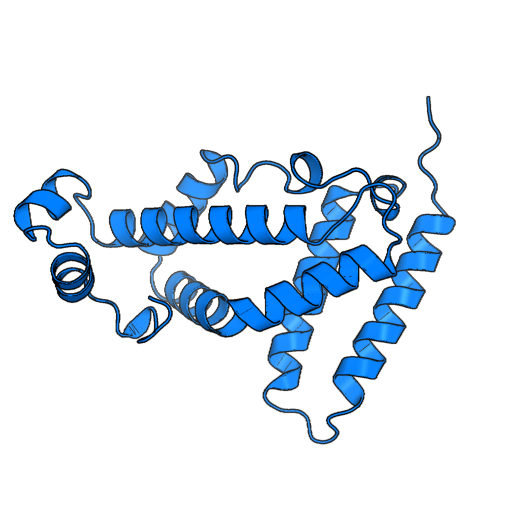 THR A 1 116 ? 16.859 5.282 -3.625 1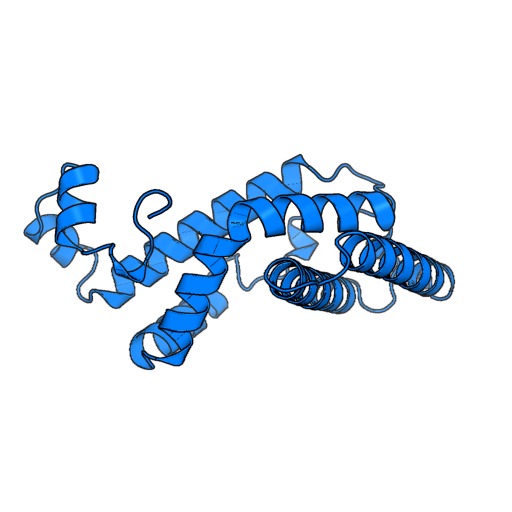.00 91.31 116 THR A N 1
ATOM 925 C CA . THR A 1 116 ? 16.689 4.232 -4.643 1.00 91.31 116 THR A CA 1
ATOM 926 C C . THR A 1 116 ? 16.777 4.817 -6.053 1.00 91.31 116 THR A C 1
ATOM 928 O O . THR A 1 116 ? 16.814 6.029 -6.255 1.00 91.31 116 THR A O 1
ATOM 931 N N . SER A 1 117 ? 16.728 3.952 -7.065 1.00 91.75 117 SER A N 1
ATOM 932 C CA . SER A 1 117 ? 16.656 4.378 -8.466 1.00 91.75 117 SER A CA 1
ATOM 933 C C . SER A 1 117 ? 15.399 5.193 -8.788 1.00 91.75 117 SER A C 1
ATOM 935 O O . SER A 1 117 ? 15.450 6.036 -9.681 1.00 91.75 117 SER A O 1
ATOM 937 N N . ILE A 1 118 ? 14.286 4.982 -8.071 1.00 91.75 118 ILE A N 1
ATOM 938 C CA . ILE A 1 118 ? 13.026 5.715 -8.292 1.00 91.75 118 ILE A CA 1
ATOM 939 C C . ILE A 1 118 ? 13.165 7.203 -7.939 1.00 91.75 118 ILE A C 1
ATOM 941 O O . ILE A 1 118 ? 12.444 8.030 -8.498 1.00 91.75 118 ILE A O 1
ATOM 945 N N . ASP A 1 119 ? 14.134 7.574 -7.099 1.00 90.62 119 ASP A N 1
ATOM 946 C CA . ASP A 1 119 ? 14.401 8.980 -6.764 1.00 90.62 119 ASP A CA 1
ATOM 947 C C . ASP A 1 119 ? 14.956 9.788 -7.945 1.00 90.62 119 ASP A C 1
ATOM 949 O O . ASP A 1 119 ? 14.892 11.016 -7.937 1.00 90.62 119 ASP A O 1
ATOM 953 N N . ASN A 1 120 ? 15.418 9.108 -9.000 1.00 88.44 120 ASN A N 1
ATOM 954 C CA . ASN A 1 120 ? 15.832 9.742 -10.251 1.00 88.44 120 ASN A CA 1
ATOM 955 C C . ASN A 1 120 ? 14.659 10.065 -11.188 1.00 88.44 120 ASN A C 1
ATOM 957 O O . ASN A 1 120 ? 14.869 10.689 -12.224 1.00 88.44 120 ASN A O 1
ATOM 961 N N . ALA A 1 121 ? 13.436 9.623 -10.875 1.00 88.00 121 ALA A N 1
ATOM 962 C CA . ALA A 1 121 ? 12.264 9.953 -11.677 1.00 88.00 121 ALA A CA 1
ATOM 963 C C . ALA A 1 121 ? 11.957 11.458 -11.607 1.00 88.00 121 ALA A C 1
ATOM 965 O O . ALA A 1 121 ? 12.163 12.100 -10.581 1.00 88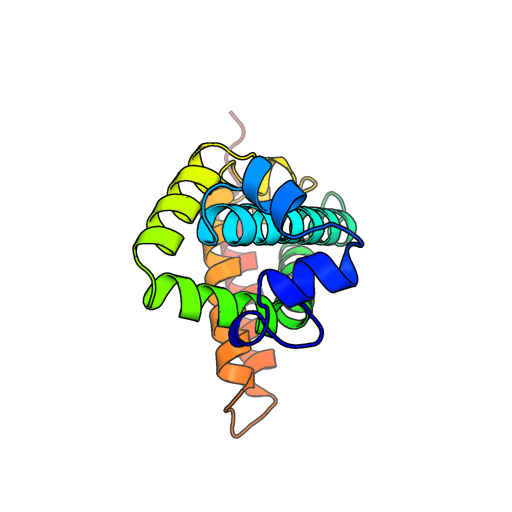.00 121 ALA A O 1
ATOM 966 N N . ALA A 1 122 ? 11.335 12.010 -12.654 1.00 86.62 122 ALA A N 1
ATOM 967 C CA . ALA A 1 122 ? 10.907 13.415 -12.665 1.00 86.62 122 ALA A CA 1
ATOM 968 C C . ALA A 1 122 ? 9.964 13.779 -11.496 1.00 86.62 122 ALA A C 1
ATOM 970 O O . ALA A 1 122 ? 9.959 14.915 -11.028 1.00 86.62 122 ALA A O 1
ATOM 971 N N . THR A 1 123 ? 9.151 12.821 -11.032 1.00 88.56 123 THR A N 1
ATOM 972 C CA . THR A 1 123 ? 8.258 12.975 -9.87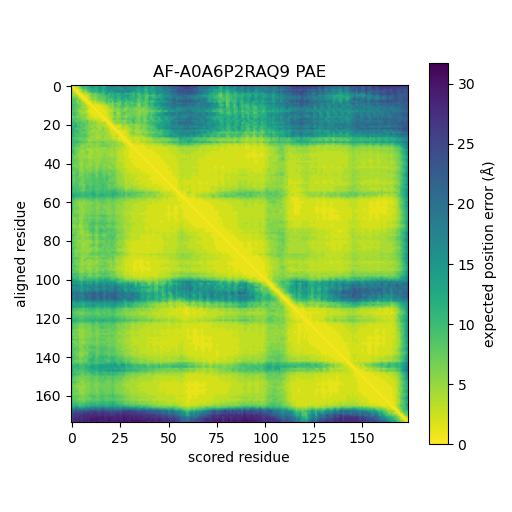0 1.00 88.56 123 THR A CA 1
ATOM 973 C C . THR A 1 123 ? 8.273 11.703 -9.001 1.00 88.56 123 THR A C 1
ATOM 975 O O . THR A 1 123 ? 7.393 10.846 -9.141 1.00 88.56 123 THR A O 1
ATOM 978 N N . PRO A 1 124 ? 9.255 11.532 -8.092 1.00 88.56 124 PRO A N 1
ATOM 979 C CA . PRO A 1 124 ? 9.427 10.285 -7.333 1.00 88.56 124 PRO A CA 1
ATOM 980 C C . PRO A 1 124 ? 8.211 9.912 -6.474 1.00 88.56 124 PRO A C 1
ATOM 982 O O . PRO A 1 124 ? 7.776 8.761 -6.478 1.00 88.56 124 PRO A O 1
ATOM 985 N N . MET A 1 125 ? 7.592 10.892 -5.803 1.00 86.12 125 MET A N 1
ATOM 986 C CA . MET A 1 125 ? 6.384 10.681 -4.992 1.00 86.12 125 MET A CA 1
ATOM 987 C C . MET A 1 125 ? 5.214 10.143 -5.827 1.00 86.12 125 MET A C 1
ATOM 989 O O . MET A 1 125 ? 4.599 9.136 -5.476 1.00 86.12 12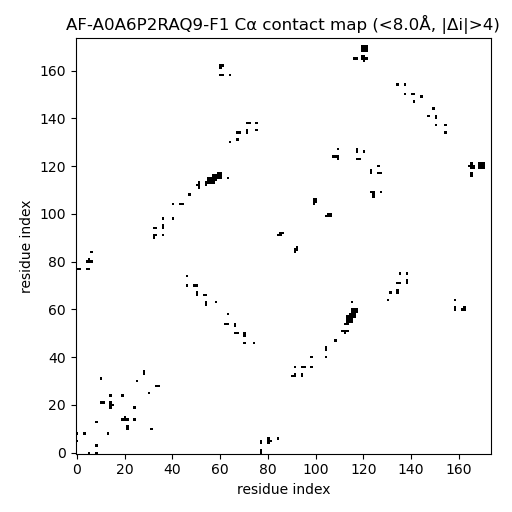5 MET A O 1
ATOM 993 N N . LEU A 1 126 ? 4.917 10.787 -6.962 1.00 87.56 126 LEU A N 1
ATOM 994 C CA . LEU A 1 126 ? 3.840 10.348 -7.852 1.00 87.56 126 LEU A CA 1
ATOM 995 C C . LEU A 1 126 ? 4.149 8.970 -8.449 1.00 87.56 126 LEU A C 1
ATOM 997 O O . LEU A 1 126 ? 3.256 8.137 -8.573 1.00 87.56 126 LEU A O 1
ATOM 1001 N N . THR A 1 127 ? 5.420 8.703 -8.748 1.00 91.44 127 THR A N 1
ATOM 1002 C CA . THR A 1 127 ? 5.879 7.398 -9.233 1.00 91.44 127 THR A CA 1
ATOM 1003 C C . THR A 1 127 ? 5.585 6.292 -8.213 1.00 91.44 127 THR A C 1
ATOM 1005 O O . THR A 1 127 ? 4.967 5.284 -8.560 1.00 91.44 127 THR A O 1
ATOM 1008 N N . ARG A 1 128 ? 5.920 6.501 -6.932 1.00 90.62 128 ARG A N 1
ATOM 1009 C CA . ARG A 1 128 ? 5.590 5.564 -5.839 1.00 90.62 128 ARG A CA 1
ATOM 1010 C C . ARG A 1 128 ? 4.089 5.416 -5.615 1.00 90.62 128 ARG A C 1
ATOM 1012 O O . ARG A 1 128 ? 3.611 4.306 -5.380 1.00 90.62 128 ARG A O 1
ATOM 1019 N N . TYR A 1 129 ? 3.326 6.497 -5.761 1.00 89.69 129 TYR A N 1
ATOM 1020 C CA . TYR A 1 129 ? 1.867 6.436 -5.706 1.00 89.69 129 TYR A CA 1
ATOM 1021 C C . TYR A 1 129 ? 1.290 5.539 -6.816 1.00 89.69 129 TYR A C 1
ATOM 1023 O O . TYR A 1 129 ? 0.443 4.683 -6.547 1.00 89.69 129 TYR A O 1
ATOM 1031 N N . VAL A 1 130 ? 1.787 5.673 -8.051 1.00 93.62 130 VAL A N 1
ATOM 1032 C CA . VAL A 1 130 ? 1.394 4.825 -9.189 1.00 93.62 130 VAL A CA 1
ATOM 1033 C C . VAL A 1 130 ? 1.751 3.359 -8.938 1.00 93.62 130 VAL A C 1
ATOM 1035 O O . VAL A 1 130 ? 0.895 2.497 -9.144 1.00 93.62 130 VAL A O 1
ATOM 1038 N N . ILE A 1 131 ? 2.956 3.070 -8.429 1.00 94.25 131 ILE A N 1
ATOM 1039 C CA . ILE A 1 131 ? 3.369 1.713 -8.027 1.00 94.25 131 ILE A CA 1
ATOM 1040 C C . ILE A 1 131 ? 2.371 1.121 -7.026 1.00 94.25 131 ILE A C 1
ATOM 1042 O O . ILE A 1 131 ? 1.849 0.025 -7.242 1.00 94.25 131 ILE A O 1
ATOM 1046 N N . ALA A 1 132 ? 2.055 1.851 -5.953 1.00 91.56 132 ALA A N 1
ATOM 1047 C CA . ALA A 1 132 ? 1.137 1.379 -4.921 1.00 91.56 132 ALA A CA 1
ATOM 1048 C C . ALA A 1 132 ? -0.272 1.106 -5.478 1.00 91.56 132 ALA A C 1
ATOM 1050 O O . ALA A 1 132 ? -0.905 0.116 -5.104 1.00 91.56 132 ALA A O 1
ATOM 1051 N N . CYS A 1 133 ? -0.769 1.959 -6.379 1.00 93.94 133 CYS A N 1
ATOM 1052 C CA . CYS A 1 133 ? -2.049 1.764 -7.061 1.00 93.94 133 CYS A CA 1
ATOM 1053 C C . CYS A 1 133 ? -2.050 0.530 -7.967 1.00 93.94 133 CYS A C 1
ATOM 1055 O O . CYS A 1 133 ? -2.979 -0.276 -7.879 1.00 93.94 133 CYS A O 1
ATOM 1057 N N . PHE A 1 134 ? -1.008 0.355 -8.781 1.00 96.69 134 PHE A N 1
ATOM 1058 C CA . PHE A 1 134 ? -0.866 -0.797 -9.665 1.00 96.69 134 PHE A CA 1
ATOM 1059 C C . PHE A 1 134 ? -0.812 -2.109 -8.875 1.00 96.69 134 PHE A C 1
ATOM 1061 O O . PHE A 1 134 ? -1.629 -2.997 -9.109 1.00 96.69 134 PHE A O 1
ATOM 1068 N N . ILE A 1 135 ? 0.079 -2.209 -7.884 1.00 95.75 135 ILE A N 1
ATOM 1069 C CA . ILE A 1 135 ? 0.247 -3.423 -7.073 1.00 95.75 135 ILE A CA 1
ATOM 1070 C C . ILE A 1 135 ? -1.042 -3.761 -6.322 1.00 95.75 135 ILE A C 1
ATOM 1072 O O . ILE A 1 135 ? -1.448 -4.919 -6.282 1.00 95.75 135 ILE A O 1
ATOM 1076 N N . ARG A 1 136 ? -1.732 -2.761 -5.759 1.00 94.06 136 ARG A N 1
ATOM 1077 C CA . ARG A 1 136 ? -3.027 -2.981 -5.105 1.00 94.06 136 ARG A CA 1
ATOM 1078 C C . ARG A 1 136 ? -4.054 -3.566 -6.077 1.00 94.06 136 ARG A C 1
ATOM 1080 O O . ARG A 1 136 ? -4.758 -4.501 -5.706 1.00 94.06 136 ARG A O 1
ATOM 1087 N N . GLY A 1 137 ? -4.137 -3.028 -7.296 1.00 93.94 137 GLY A N 1
ATOM 1088 C CA . GLY A 1 137 ? -4.981 -3.567 -8.367 1.00 93.94 137 GLY A CA 1
ATOM 1089 C C . GLY A 1 137 ? -4.599 -4.999 -8.748 1.00 93.94 137 GLY A C 1
ATOM 1090 O O . GLY A 1 137 ? -5.472 -5.845 -8.927 1.00 93.94 137 GLY A O 1
ATOM 1091 N N . LEU A 1 138 ? -3.301 -5.294 -8.785 1.00 95.31 138 LEU A N 1
ATOM 1092 C CA . LEU A 1 138 ? -2.788 -6.629 -9.069 1.00 95.31 138 LEU A CA 1
ATOM 1093 C C . LEU A 1 138 ? -3.204 -7.645 -7.997 1.00 95.31 138 LEU A C 1
ATOM 1095 O O . LEU A 1 138 ? -3.714 -8.708 -8.339 1.00 95.31 138 LEU A O 1
ATOM 1099 N N . CYS A 1 139 ? -3.092 -7.294 -6.711 1.00 93.88 139 CYS A N 1
ATOM 1100 C CA . CYS A 1 139 ? -3.548 -8.148 -5.609 1.00 93.88 139 CYS A CA 1
ATOM 1101 C C . CYS A 1 139 ? -5.057 -8.441 -5.673 1.00 93.88 139 CYS A C 1
ATOM 1103 O O . CYS A 1 139 ? -5.482 -9.543 -5.339 1.00 93.88 139 CYS A O 1
ATOM 1105 N N . PHE A 1 140 ? -5.881 -7.490 -6.133 1.00 92.94 140 PHE A N 1
ATOM 1106 C CA . PHE A 1 140 ? -7.292 -7.780 -6.406 1.00 92.94 140 PHE A CA 1
ATOM 1107 C C . PHE A 1 140 ? -7.452 -8.802 -7.527 1.00 92.94 140 PHE A C 1
ATOM 1109 O O . PHE A 1 140 ? -8.238 -9.735 -7.389 1.00 92.94 140 PHE A O 1
ATOM 1116 N N . GLN A 1 141 ? -6.717 -8.635 -8.627 1.00 92.31 141 GLN A N 1
ATOM 1117 C CA . GLN A 1 141 ? -6.818 -9.519 -9.784 1.00 92.31 141 GLN A CA 1
ATOM 1118 C C . GLN A 1 141 ? -6.376 -10.954 -9.458 1.00 92.31 141 GLN A C 1
ATOM 1120 O O . GLN A 1 141 ? -6.965 -11.908 -9.969 1.00 92.31 141 GLN A O 1
ATOM 1125 N N . GLU A 1 142 ? -5.393 -11.117 -8.566 1.00 91.44 142 GLU A N 1
ATOM 1126 C CA . GLU A 1 142 ? -4.935 -12.416 -8.053 1.00 91.44 142 GLU A CA 1
ATOM 1127 C C . GLU A 1 142 ? -6.062 -13.218 -7.364 1.00 91.44 142 GLU A C 1
ATOM 1129 O O . GLU A 1 142 ? -6.010 -14.449 -7.355 1.00 91.44 142 GLU A O 1
ATOM 1134 N N . LEU A 1 143 ? -7.124 -12.564 -6.866 1.00 89.25 143 LEU A N 1
ATOM 1135 C CA . LEU A 1 143 ? -8.277 -13.246 -6.263 1.00 89.25 143 LEU A CA 1
ATOM 1136 C C . LEU A 1 143 ? -9.148 -14.006 -7.280 1.00 89.25 143 LEU A C 1
ATOM 1138 O O . LEU A 1 143 ? -9.821 -14.964 -6.901 1.00 89.25 143 LEU A O 1
ATOM 1142 N N . PHE A 1 144 ? -9.188 -13.580 -8.548 1.00 87.38 144 PHE A N 1
ATOM 1143 C CA . PHE A 1 144 ? -10.122 -14.114 -9.553 1.00 87.38 144 PHE A CA 1
ATOM 1144 C C . PHE A 1 144 ? -9.508 -14.210 -10.956 1.00 87.38 144 PHE A C 1
ATOM 1146 O O . PHE A 1 144 ? -10.088 -13.781 -11.953 1.00 87.38 144 PHE A O 1
ATOM 1153 N N . VAL A 1 145 ? -8.332 -14.825 -11.068 1.00 90.06 145 VAL A N 1
ATOM 1154 C CA . VAL A 1 145 ? -7.691 -15.070 -12.366 1.00 90.06 145 VAL A CA 1
ATOM 1155 C C . VAL A 1 145 ? -7.865 -16.518 -12.836 1.00 90.06 145 VAL A C 1
ATOM 1157 O O . VAL A 1 145 ? -7.733 -17.465 -12.061 1.00 90.06 145 VAL A O 1
ATOM 1160 N N . ARG A 1 146 ? -8.153 -16.702 -14.132 1.00 86.62 146 ARG A N 1
ATOM 1161 C CA . ARG A 1 146 ? -8.221 -18.035 -14.758 1.00 86.62 146 ARG A CA 1
ATOM 1162 C C . ARG A 1 146 ? -6.831 -18.649 -14.945 1.00 86.62 146 ARG A C 1
ATOM 1164 O O . ARG A 1 146 ? -6.654 -19.835 -14.690 1.00 86.62 146 ARG A O 1
ATOM 1171 N N . ASP A 1 147 ? -5.875 -17.843 -15.397 1.00 91.94 147 ASP A N 1
ATOM 1172 C CA . ASP A 1 147 ? -4.471 -18.214 -15.566 1.00 91.94 147 ASP A CA 1
ATOM 1173 C C . ASP A 1 147 ? -3.626 -17.502 -14.505 1.00 91.94 147 ASP A C 1
ATOM 1175 O O . ASP A 1 147 ? -3.489 -16.278 -14.515 1.00 91.94 147 ASP A O 1
ATOM 1179 N N . ARG A 1 148 ? -3.058 -18.280 -13.581 1.00 87.00 148 ARG A N 1
ATOM 1180 C CA . ARG A 1 148 ? -2.293 -17.760 -12.442 1.00 87.00 148 ARG A CA 1
ATOM 1181 C C . ARG A 1 148 ? -0.966 -17.112 -12.834 1.00 87.00 148 ARG A C 1
ATOM 1183 O O . ARG A 1 148 ? -0.384 -16.449 -11.990 1.00 87.00 148 ARG A O 1
ATOM 1190 N N . SER A 1 149 ? -0.511 -17.264 -14.078 1.00 92.19 149 SER A N 1
ATOM 1191 C CA . SER A 1 149 ? 0.716 -16.621 -14.561 1.00 92.19 149 SER A CA 1
ATOM 1192 C C . SER A 1 149 ? 0.510 -15.168 -15.006 1.00 92.19 149 SER A C 1
ATOM 1194 O O . SER A 1 149 ? 1.467 -14.401 -15.049 1.00 92.19 149 SER A O 1
ATOM 1196 N N . ILE A 1 150 ? -0.728 -14.757 -15.307 1.00 93.94 150 ILE A N 1
ATOM 1197 C CA . ILE A 1 150 ? -1.025 -13.406 -15.808 1.00 93.94 150 ILE A CA 1
ATOM 1198 C C . ILE A 1 150 ? -0.639 -12.299 -14.813 1.00 93.94 150 ILE A C 1
ATOM 1200 O O . ILE A 1 150 ? -0.052 -11.314 -15.259 1.00 93.94 150 ILE A O 1
ATOM 1204 N N . PRO A 1 151 ? -0.906 -12.406 -13.494 1.00 93.69 151 PRO A N 1
ATOM 1205 C CA . PRO A 1 151 ? -0.473 -11.381 -12.550 1.00 93.69 151 PRO A CA 1
ATOM 1206 C C . PRO A 1 151 ? 1.051 -11.217 -12.498 1.00 93.69 151 PRO A C 1
ATOM 1208 O O . PRO A 1 151 ? 1.540 -10.091 -12.433 1.00 93.69 151 PRO A O 1
ATOM 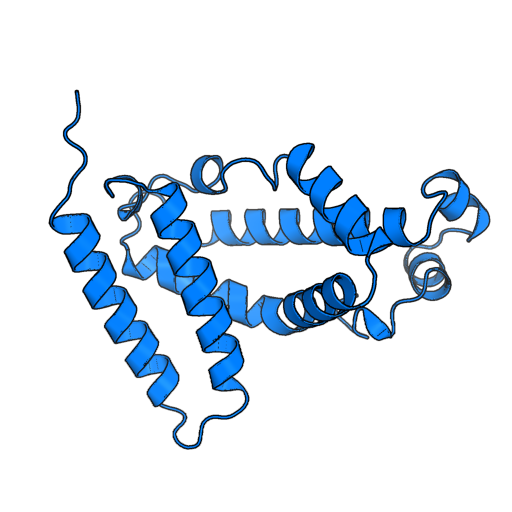1211 N N . ASP A 1 152 ? 1.803 -12.316 -12.600 1.00 94.44 152 ASP A N 1
ATOM 1212 C CA . ASP A 1 152 ? 3.268 -12.270 -12.645 1.00 94.44 152 ASP A CA 1
ATOM 1213 C C . ASP A 1 152 ? 3.773 -11.606 -13.930 1.00 94.44 152 ASP A C 1
ATOM 1215 O O . ASP A 1 152 ? 4.604 -10.704 -13.868 1.00 94.44 152 ASP A O 1
ATOM 1219 N N . GLN A 1 153 ? 3.194 -11.952 -15.083 1.00 96.44 153 GLN A N 1
ATOM 1220 C CA . GLN A 1 153 ? 3.520 -11.301 -16.356 1.00 96.44 153 GLN A CA 1
ATOM 1221 C C . GLN A 1 153 ? 3.187 -9.803 -16.343 1.00 96.44 153 GLN A C 1
ATOM 1223 O O . GLN A 1 153 ? 3.966 -8.987 -16.831 1.00 96.44 153 GLN A O 1
ATOM 1228 N N . ALA A 1 154 ? 2.041 -9.420 -15.770 1.00 96.81 154 ALA A N 1
ATOM 1229 C CA . ALA A 1 154 ? 1.650 -8.020 -15.639 1.00 96.81 154 ALA A CA 1
ATOM 1230 C C . ALA A 1 154 ? 2.607 -7.251 -14.718 1.00 96.81 154 ALA A C 1
ATOM 1232 O O . ALA A 1 154 ? 2.952 -6.107 -15.014 1.00 96.81 154 ALA A O 1
ATOM 1233 N N . PHE A 1 155 ? 3.053 -7.877 -13.625 1.00 97.31 155 PHE A N 1
ATOM 1234 C CA . PHE A 1 155 ? 4.068 -7.314 -12.743 1.00 97.31 155 PHE A CA 1
ATOM 1235 C C . PHE A 1 155 ? 5.392 -7.081 -13.474 1.00 97.31 155 PHE A C 1
ATOM 1237 O O . PHE A 1 155 ? 5.916 -5.968 -13.430 1.00 97.31 155 PHE A O 1
ATOM 1244 N N . ASP A 1 156 ? 5.906 -8.093 -14.175 1.00 97.81 156 ASP A N 1
ATOM 1245 C CA . ASP A 1 156 ? 7.163 -7.975 -14.914 1.00 97.81 156 ASP A CA 1
ATOM 1246 C C . ASP A 1 156 ? 7.080 -6.898 -15.997 1.00 97.81 156 ASP A C 1
ATOM 1248 O O . ASP A 1 156 ? 7.961 -6.039 -16.080 1.00 97.81 156 ASP A O 1
ATOM 1252 N N . HIS A 1 157 ? 5.978 -6.866 -16.748 1.00 97.94 157 HIS A N 1
ATOM 1253 C CA . HIS A 1 157 ? 5.746 -5.853 -17.771 1.00 97.94 157 HIS A CA 1
ATOM 1254 C C . HIS A 1 157 ? 5.684 -4.432 -17.188 1.00 97.94 157 HIS A C 1
ATOM 1256 O O . HIS A 1 157 ? 6.240 -3.490 -17.755 1.00 97.94 157 HIS A O 1
ATOM 1262 N N . PHE A 1 158 ? 5.039 -4.259 -16.030 1.00 97.94 158 PHE A N 1
ATOM 1263 C CA . PHE A 1 158 ? 5.000 -2.973 -15.334 1.00 97.94 158 PHE A CA 1
ATOM 1264 C C . PHE A 1 158 ? 6.391 -2.520 -14.877 1.00 97.94 158 PHE A C 1
ATOM 1266 O O . PHE A 1 158 ? 6.749 -1.359 -15.076 1.00 97.94 158 PHE A O 1
ATOM 1273 N N . VAL A 1 159 ? 7.192 -3.428 -14.311 1.00 97.44 159 VAL A N 1
ATOM 1274 C CA . VAL A 1 159 ? 8.567 -3.132 -13.881 1.00 97.44 159 VAL A CA 1
ATOM 1275 C C . VAL A 1 159 ? 9.443 -2.722 -15.065 1.00 97.44 159 VAL A C 1
ATOM 1277 O O . VAL A 1 159 ? 10.215 -1.771 -14.943 1.00 97.44 159 VAL A O 1
ATOM 1280 N N . GLU A 1 160 ? 9.319 -3.389 -16.212 1.00 97.12 160 GLU A N 1
ATOM 1281 C CA . GLU A 1 160 ? 10.037 -3.024 -17.440 1.00 97.12 160 GLU A CA 1
ATOM 1282 C C . GLU A 1 160 ? 9.674 -1.615 -17.926 1.00 97.12 160 GLU A C 1
ATOM 1284 O O . GLU A 1 160 ? 10.564 -0.787 -18.142 1.00 97.12 160 GLU A O 1
ATOM 1289 N N . MET A 1 161 ? 8.374 -1.311 -18.045 1.00 96.44 161 MET A N 1
ATOM 1290 C CA . MET A 1 161 ? 7.906 0.022 -18.443 1.00 96.44 161 MET A CA 1
ATOM 1291 C C . MET A 1 161 ? 8.401 1.105 -17.486 1.00 96.44 161 MET A C 1
ATOM 1293 O O . MET A 1 161 ? 8.837 2.173 -17.922 1.00 96.44 161 MET A O 1
ATOM 1297 N N . LEU A 1 162 ? 8.342 0.832 -16.183 1.00 95.06 162 LEU A N 1
ATOM 1298 C CA . LEU A 1 162 ? 8.738 1.791 -15.168 1.00 95.06 162 LEU A CA 1
ATOM 1299 C C . LEU A 1 162 ? 10.250 2.029 -15.164 1.00 95.06 162 LEU A C 1
ATOM 1301 O O . LEU A 1 162 ? 10.681 3.175 -15.071 1.00 95.06 162 LEU A O 1
ATOM 1305 N N . SER A 1 163 ? 11.049 0.972 -15.318 1.00 94.19 163 SER A N 1
ATOM 1306 C CA . SER A 1 163 ? 12.510 1.083 -15.398 1.00 94.19 163 SER A CA 1
ATOM 1307 C C . SER A 1 163 ? 12.915 1.961 -16.584 1.00 94.19 163 SER A C 1
ATOM 1309 O O . SER A 1 163 ? 13.650 2.931 -16.413 1.00 94.19 163 SER A O 1
ATOM 1311 N N . ALA A 1 164 ? 12.318 1.722 -17.757 1.00 92.56 164 ALA A N 1
ATOM 1312 C CA . ALA A 1 164 ? 12.549 2.543 -18.943 1.00 92.56 164 ALA A CA 1
ATOM 1313 C C . ALA A 1 164 ? 12.093 4.005 -18.768 1.00 92.56 164 ALA A C 1
ATOM 1315 O O . ALA A 1 164 ? 12.708 4.915 -19.324 1.00 92.56 164 ALA A O 1
ATOM 1316 N N . PHE A 1 165 ? 11.011 4.253 -18.022 1.00 90.56 165 PHE A N 1
ATOM 1317 C CA . PHE A 1 165 ? 10.542 5.609 -17.721 1.00 90.56 165 PHE A CA 1
ATOM 1318 C C . PHE A 1 165 ? 11.523 6.368 -16.817 1.00 90.56 165 PHE A C 1
ATOM 1320 O O . PHE A 1 165 ? 11.858 7.516 -17.114 1.00 90.56 165 PHE A O 1
ATOM 1327 N N . VAL A 1 166 ? 12.007 5.719 -15.755 1.00 88.38 166 VAL A N 1
ATOM 1328 C CA . VAL A 1 166 ? 12.974 6.296 -14.808 1.00 88.38 166 VAL A CA 1
ATOM 1329 C C . VAL A 1 166 ? 14.307 6.598 -15.502 1.00 88.38 166 VAL A C 1
ATOM 1331 O O . VAL A 1 166 ? 14.861 7.678 -15.319 1.00 88.38 166 VAL A O 1
ATOM 1334 N N . GLU A 1 167 ? 14.792 5.701 -16.364 1.00 81.19 167 GLU A N 1
ATOM 1335 C CA . GLU A 1 167 ? 16.055 5.873 -17.100 1.00 81.19 167 GLU A CA 1
ATOM 1336 C C . GLU A 1 167 ? 16.017 6.985 -18.161 1.00 81.19 167 GLU A C 1
ATOM 1338 O O . GLU A 1 167 ? 17.041 7.605 -18.442 1.00 81.19 167 GLU A O 1
ATOM 1343 N N . ARG A 1 168 ? 14.855 7.252 -18.775 1.00 77.25 168 ARG A N 1
ATOM 1344 C CA . ARG A 1 168 ? 14.706 8.282 -19.826 1.00 77.25 168 ARG A CA 1
ATOM 1345 C C . ARG A 1 168 ? 14.607 9.705 -19.286 1.00 77.25 168 ARG A C 1
ATOM 1347 O O . ARG A 1 168 ? 14.843 10.650 -20.039 1.00 77.25 168 ARG A O 1
ATOM 1354 N N . HIS A 1 169 ? 14.248 9.863 -18.017 1.00 66.38 169 HIS A N 1
ATOM 1355 C CA . HIS A 1 169 ? 14.054 11.163 -17.382 1.00 66.38 169 HIS A CA 1
ATOM 1356 C C . HIS A 1 169 ? 14.850 11.287 -16.077 1.00 66.38 169 HIS A C 1
ATOM 1358 O O . HIS A 1 169 ? 14.236 11.566 -15.047 1.00 66.38 169 HIS A O 1
ATOM 1364 N N . PRO A 1 170 ? 16.190 11.118 -16.097 1.00 60.84 170 PRO A N 1
ATOM 1365 C CA . PRO A 1 170 ? 16.992 11.389 -14.917 1.00 60.84 170 PRO A CA 1
ATOM 1366 C C . PRO A 1 170 ? 16.828 12.870 -14.575 1.00 60.84 170 PRO A C 1
ATOM 1368 O O . PRO A 1 170 ? 17.048 13.742 -15.424 1.00 60.84 170 PRO A O 1
ATOM 1371 N N . THR A 1 171 ? 16.397 13.165 -13.351 1.00 56.19 171 THR A N 1
ATOM 1372 C CA . THR A 1 171 ? 16.341 14.530 -12.824 1.00 56.19 171 THR A CA 1
ATOM 1373 C C . THR A 1 171 ? 17.683 15.211 -13.095 1.00 56.19 171 THR A C 1
ATOM 1375 O O . THR A 1 171 ? 18.728 14.762 -12.625 1.00 56.19 171 THR A O 1
ATOM 1378 N N . SER A 1 172 ? 17.676 16.277 -13.903 1.00 49.44 172 SER A N 1
ATOM 1379 C CA . SER A 1 172 ? 18.862 17.115 -14.077 1.00 49.44 172 SER A CA 1
ATOM 1380 C C . SER A 1 172 ? 19.187 17.715 -12.715 1.00 49.44 172 SER A C 1
ATOM 1382 O O . SER A 1 172 ? 18.424 18.532 -12.207 1.00 49.44 172 SER A O 1
ATOM 1384 N N . GLN A 1 173 ? 20.273 17.253 -12.100 1.00 43.22 173 GLN A N 1
ATOM 1385 C CA . GLN A 1 173 ? 20.809 17.858 -10.889 1.00 43.22 173 GLN A CA 1
ATOM 1386 C C . GLN A 1 173 ? 21.201 19.304 -11.228 1.00 43.22 173 GLN A C 1
ATOM 1388 O O . GLN A 1 173 ? 22.125 19.528 -12.011 1.00 43.22 173 GLN A O 1
ATOM 1393 N N . THR A 1 174 ? 20.467 20.264 -10.672 1.00 35.56 174 THR A N 1
ATOM 1394 C CA . THR A 1 174 ? 20.861 21.677 -10.557 1.00 35.56 174 THR A CA 1
ATOM 1395 C C . THR A 1 174 ? 20.966 22.029 -9.094 1.00 35.56 174 THR A C 1
ATOM 1397 O O . THR A 1 174 ? 20.044 21.618 -8.352 1.00 35.56 174 THR A O 1
#

Sequence (174 aa):
MNEIGLARTSITEICNQAGFSRGALLHHFPHKNDLLVASYVEWLEGKLTSLQQRIHSAASVREEVAAWRIQMQETFSMTQEFYWALRNDEDLRERFNVALLTHSIGADVSTHLPGTSIDNAATPMLTRYVIACFIRGLCFQELFVRDRSIPDQAFDHFVEMLSAFVERHPTSQT

Mean predicted aligned error: 7.27 Å

Secondary structure (DSSP, 8-state):
-TTT-GGG--HHHHHHHHT--HHHHHHH-SSHHHHHHHHHHHHHHHHHHHHHHHPPTT--HHHHHHHHHHHHHHHHHHHHHHHHHHHH-HHHHHHHHHHHHHSGGGS-GGGTSPP-GGGGSSSHHHHHHHHHHHHHHHHHHHTT-SSTTHHHHHHHHHHHHHHHHHHH------

Foldseek 3Di:
DVPQAPVPDDLVNVCVVVVHDSVVVCVVPVDPLSVVLVVVVVVVVVLLVQLQVQDDAAAELLSSLVSLLVSCLVCVRRVVSVVVVLVVDVVSVVSNVVCLVVDCVVPQSVVRHHHYLLVQAPDSSVLVVVSNVQSSVLSVCCVDDPDNCVSVVSSVVVSVVSNVRSVVRGPDDD

Organism: NCBI:txid1506587

Radius of gyration: 18.63 Å; Cα contacts (8 Å, |Δi|>4): 135; chains: 1; bounding box: 40×40×51 Å